Protein AF-A0A2W5K3K4-F1 (afdb_monomer_lite)

Structure (mmCIF, N/CA/C/O backbone):
data_AF-A0A2W5K3K4-F1
#
_entry.id   AF-A0A2W5K3K4-F1
#
loop_
_atom_site.group_PDB
_atom_site.id
_atom_site.type_symbol
_atom_site.label_atom_id
_atom_site.label_alt_id
_atom_site.label_comp_id
_atom_site.label_asym_id
_atom_site.label_entity_id
_atom_site.label_seq_id
_atom_site.pdbx_PDB_ins_code
_atom_site.Cartn_x
_atom_site.Cartn_y
_atom_site.Cartn_z
_atom_site.occupancy
_atom_site.B_iso_or_equiv
_atom_site.auth_seq_id
_atom_site.auth_comp_id
_atom_site.auth_asym_id
_atom_site.auth_atom_id
_atom_site.pdbx_PDB_model_num
ATOM 1 N N . MET A 1 1 ? -15.235 14.455 42.294 1.00 45.09 1 MET A N 1
ATOM 2 C CA . MET A 1 1 ? -15.839 13.112 42.393 1.00 45.09 1 MET A CA 1
ATOM 3 C C . MET A 1 1 ? -15.073 12.214 41.441 1.00 45.09 1 MET A C 1
ATOM 5 O O . MET A 1 1 ? -14.891 12.614 40.301 1.00 45.09 1 MET A O 1
ATOM 9 N N . SER A 1 2 ? -14.513 11.103 41.919 1.00 61.88 2 SER A N 1
ATOM 10 C CA . SER A 1 2 ? -13.836 10.125 41.059 1.00 61.88 2 SER A CA 1
ATOM 11 C C . SER A 1 2 ? -14.874 9.416 40.195 1.00 61.88 2 SER A C 1
ATOM 13 O O . SER A 1 2 ? -15.855 8.924 40.750 1.00 61.88 2 SER A O 1
ATOM 15 N N . ALA A 1 3 ? -14.654 9.372 38.881 1.00 71.94 3 ALA A N 1
ATOM 16 C CA . ALA A 1 3 ? -15.503 8.618 37.966 1.00 71.94 3 ALA A CA 1
ATOM 17 C C . ALA A 1 3 ? -15.597 7.151 38.410 1.00 71.94 3 ALA A C 1
ATOM 19 O O . ALA A 1 3 ? -14.599 6.560 38.850 1.00 71.94 3 ALA A O 1
ATOM 20 N N . SER A 1 4 ? -16.798 6.592 38.301 1.00 92.06 4 SER A N 1
ATOM 21 C CA . SER A 1 4 ? -17.069 5.178 38.546 1.00 92.06 4 SER A CA 1
ATOM 22 C C . SER A 1 4 ? -16.165 4.306 37.667 1.00 92.06 4 SER A C 1
ATOM 24 O O . SER A 1 4 ? -15.744 4.706 36.579 1.00 92.06 4 SER A O 1
ATOM 26 N N . ILE A 1 5 ? -15.868 3.086 38.119 1.00 94.75 5 ILE A N 1
ATOM 27 C CA . ILE A 1 5 ? -15.160 2.099 37.290 1.00 94.75 5 ILE A CA 1
ATOM 28 C C . ILE A 1 5 ? -15.924 1.854 35.977 1.00 94.75 5 ILE A C 1
ATOM 30 O O . ILE A 1 5 ? -15.293 1.760 34.929 1.00 94.75 5 ILE A O 1
ATOM 34 N N . GLU A 1 6 ? -17.258 1.829 36.016 1.00 95.00 6 GLU A N 1
ATOM 35 C CA . GLU A 1 6 ? -18.113 1.634 34.834 1.00 95.00 6 GLU A CA 1
ATOM 36 C C . GLU A 1 6 ? -18.013 2.798 33.838 1.00 95.00 6 GLU A C 1
ATOM 38 O O . GLU A 1 6 ? -17.940 2.576 32.630 1.00 95.00 6 GLU A O 1
ATOM 43 N N . GLU A 1 7 ? -17.931 4.039 34.325 1.00 95.62 7 GLU A N 1
ATOM 44 C CA . GLU A 1 7 ? -17.753 5.221 33.469 1.00 95.62 7 GLU A CA 1
ATOM 45 C C . GLU A 1 7 ? -16.395 5.184 32.763 1.00 95.62 7 GLU A C 1
ATOM 47 O O . GLU A 1 7 ? -16.306 5.423 31.560 1.00 95.62 7 GLU A O 1
ATOM 52 N N . ARG A 1 8 ? -15.335 4.816 33.493 1.00 96.25 8 ARG A N 1
ATOM 53 C CA . ARG A 1 8 ? -13.988 4.669 32.923 1.00 96.25 8 ARG A CA 1
ATOM 54 C C . ARG A 1 8 ? -13.914 3.524 31.915 1.00 96.25 8 ARG A C 1
ATOM 56 O O . ARG A 1 8 ? -13.198 3.649 30.927 1.00 96.25 8 ARG A O 1
ATOM 63 N N . LEU A 1 9 ? -14.623 2.421 32.161 1.00 97.12 9 LEU A N 1
ATOM 64 C CA . LEU A 1 9 ? -14.693 1.297 31.228 1.00 97.12 9 LEU A CA 1
ATOM 65 C C . LEU A 1 9 ? -15.404 1.709 29.936 1.00 97.12 9 LEU A C 1
ATOM 67 O O . LEU A 1 9 ? -14.852 1.512 28.860 1.00 97.12 9 LEU A O 1
ATOM 71 N N . THR A 1 10 ? -16.552 2.378 30.054 1.00 97.06 10 THR A N 1
ATOM 72 C CA . THR A 1 10 ? -17.309 2.899 28.905 1.00 97.06 10 THR A CA 1
ATOM 73 C C . THR A 1 10 ? -16.453 3.852 28.067 1.00 97.06 10 THR A C 1
ATOM 75 O O . THR A 1 10 ? -16.412 3.765 26.841 1.00 97.06 10 THR A O 1
ATOM 78 N N . GLU A 1 11 ? -15.715 4.755 28.717 1.00 97.12 11 GLU A N 1
ATOM 79 C CA . GLU A 1 11 ? -14.811 5.673 28.023 1.00 97.12 11 GLU A CA 1
ATOM 80 C C . GLU A 1 11 ? -13.696 4.928 27.269 1.00 97.12 11 GLU A C 1
ATOM 82 O O . GLU A 1 11 ? -13.358 5.292 26.140 1.00 97.12 11 GLU A O 1
ATOM 87 N N . LEU A 1 12 ? -13.126 3.882 27.873 1.00 97.94 12 LEU A N 1
ATOM 88 C CA . LEU A 1 12 ? -12.107 3.057 27.227 1.00 97.94 12 LEU A CA 1
ATOM 89 C C . LEU A 1 12 ? -12.665 2.275 26.036 1.00 97.94 12 LEU A C 1
ATOM 91 O O . LEU A 1 12 ? -11.986 2.205 25.017 1.00 97.94 12 LEU A O 1
ATOM 95 N N . GLU A 1 13 ? -13.880 1.739 26.129 1.00 98.00 13 GLU A N 1
ATOM 96 C CA . GLU A 1 13 ? -14.544 1.030 25.027 1.00 98.00 13 GLU A CA 1
ATOM 97 C C . GLU A 1 13 ? -14.787 1.952 23.830 1.00 98.00 13 GLU A C 1
ATOM 99 O O . GLU A 1 13 ? -14.474 1.595 22.695 1.00 98.00 13 GLU A O 1
ATOM 104 N N . VAL A 1 14 ? -15.255 3.178 24.082 1.00 98.00 14 VAL A N 1
ATOM 105 C CA . VAL A 1 14 ? -15.429 4.191 23.034 1.00 98.00 14 VAL A CA 1
ATOM 106 C C . VAL A 1 14 ? -14.088 4.523 22.380 1.00 98.00 14 VAL A C 1
ATOM 108 O O . VAL A 1 14 ? -13.973 4.517 21.155 1.00 98.00 14 VAL A O 1
ATOM 111 N N . ARG A 1 15 ? -13.048 4.783 23.182 1.00 98.12 15 ARG A N 1
ATOM 112 C CA . ARG A 1 15 ? -11.700 5.071 22.665 1.00 98.12 15 ARG A CA 1
ATOM 113 C C . ARG A 1 15 ? -11.140 3.902 21.857 1.00 98.12 15 ARG A C 1
ATOM 115 O O . ARG A 1 15 ? -10.505 4.143 20.835 1.00 98.12 15 ARG A O 1
ATOM 122 N N . LEU A 1 16 ? -11.371 2.667 22.299 1.00 98.38 16 LEU A N 1
ATOM 123 C CA . LEU A 1 16 ? -10.925 1.466 21.601 1.00 98.38 16 LEU A CA 1
ATOM 124 C C . LEU A 1 16 ? -11.599 1.343 20.233 1.00 98.38 16 LEU A C 1
ATOM 126 O O . LEU A 1 16 ? -10.894 1.173 19.246 1.00 98.38 16 LEU A O 1
ATOM 130 N N . ALA A 1 17 ? -12.918 1.540 20.153 1.00 98.25 17 ALA A N 1
ATOM 131 C CA . ALA A 1 17 ? -13.640 1.518 18.881 1.00 98.25 17 ALA A CA 1
ATOM 132 C C . ALA A 1 17 ? -13.084 2.551 17.879 1.00 98.25 17 ALA A C 1
ATOM 134 O O . ALA A 1 17 ? -12.833 2.225 16.722 1.00 98.25 17 ALA A O 1
ATOM 135 N N . PHE A 1 18 ? -12.788 3.775 18.336 1.00 98.25 18 PHE A N 1
ATOM 136 C CA . PHE A 1 18 ? -12.153 4.791 17.486 1.00 98.25 18 PHE A CA 1
ATOM 137 C C . PHE A 1 18 ? -10.752 4.390 17.008 1.00 98.25 18 PHE A C 1
ATOM 139 O O . PHE A 1 18 ? -10.369 4.695 15.874 1.00 98.25 18 PHE A O 1
ATOM 146 N N . ILE A 1 19 ? -9.963 3.745 17.870 1.00 98.44 19 ILE A N 1
ATOM 147 C CA . ILE A 1 19 ? -8.627 3.263 17.509 1.00 98.44 19 ILE A CA 1
ATOM 148 C C . ILE A 1 19 ? -8.737 2.142 16.477 1.00 98.44 19 ILE A C 1
ATOM 150 O O . ILE A 1 19 ? -8.015 2.188 15.484 1.00 98.44 19 ILE A O 1
ATOM 154 N N . ASP A 1 20 ? -9.655 1.195 16.659 1.00 98.56 20 ASP A N 1
ATOM 155 C CA . ASP A 1 20 ? -9.877 0.097 15.716 1.00 98.56 20 ASP A CA 1
ATOM 156 C C . ASP A 1 20 ? -10.288 0.620 14.333 1.00 98.56 20 ASP A C 1
ATOM 158 O O . ASP A 1 20 ? -9.705 0.226 13.318 1.00 98.56 20 ASP A O 1
ATOM 162 N N . ASP A 1 21 ? -11.209 1.585 14.275 1.00 98.25 21 ASP A N 1
ATOM 163 C CA . ASP A 1 21 ? -11.596 2.248 13.025 1.00 98.25 21 ASP A CA 1
ATOM 164 C C . ASP A 1 21 ? -10.408 2.964 12.366 1.00 98.25 21 ASP A C 1
ATOM 166 O O . ASP A 1 21 ? -10.196 2.866 11.153 1.00 98.25 21 ASP A O 1
ATOM 170 N N . THR A 1 22 ? -9.585 3.644 13.168 1.00 98.12 22 THR A N 1
ATOM 171 C CA . THR A 1 22 ? -8.384 4.339 12.684 1.00 98.12 22 THR A CA 1
ATOM 172 C C . THR A 1 22 ? -7.358 3.357 12.122 1.00 98.12 22 THR A C 1
ATOM 174 O O . THR A 1 22 ? -6.797 3.595 11.052 1.00 98.12 22 THR A O 1
ATOM 177 N N . VAL A 1 23 ? -7.121 2.236 12.807 1.00 98.50 23 VAL A N 1
ATOM 178 C CA . VAL A 1 23 ? -6.200 1.183 12.359 1.00 98.50 23 VAL A CA 1
ATOM 179 C C . VAL A 1 23 ? -6.687 0.576 11.046 1.00 98.50 23 VAL A C 1
ATOM 181 O O . VAL A 1 23 ? -5.899 0.424 10.112 1.00 98.50 23 VAL A O 1
ATOM 184 N N . ASN A 1 24 ? -7.986 0.300 10.928 1.00 97.88 24 ASN A N 1
ATOM 185 C CA . ASN A 1 24 ? -8.573 -0.219 9.695 1.00 97.88 24 ASN A CA 1
ATOM 186 C C . ASN A 1 24 ? -8.420 0.761 8.524 1.00 97.88 24 ASN A C 1
ATOM 188 O O . ASN A 1 24 ? -8.039 0.352 7.424 1.00 97.88 24 ASN A O 1
ATOM 192 N N . ALA A 1 25 ? -8.644 2.055 8.759 1.00 97.38 25 ALA A N 1
ATOM 193 C CA . ALA A 1 25 ? -8.430 3.084 7.746 1.00 97.38 25 ALA A CA 1
ATOM 194 C C . ALA A 1 25 ? -6.954 3.172 7.316 1.00 97.38 25 ALA A C 1
ATOM 196 O O . ALA A 1 25 ? -6.654 3.210 6.119 1.00 97.38 25 ALA A O 1
ATOM 197 N N . LEU A 1 26 ? -6.022 3.152 8.275 1.00 98.56 26 LEU A N 1
ATOM 198 C CA . LEU A 1 26 ? -4.585 3.199 7.995 1.00 98.56 26 LEU A CA 1
ATOM 199 C C . LEU A 1 26 ? -4.096 1.965 7.232 1.00 98.56 26 LEU A C 1
ATOM 201 O O . LEU A 1 26 ? -3.273 2.110 6.330 1.00 98.56 26 LEU A O 1
ATOM 205 N N . ASN A 1 27 ? -4.630 0.776 7.517 1.00 98.25 27 ASN A N 1
ATOM 206 C CA . ASN A 1 27 ? -4.295 -0.442 6.774 1.00 98.25 27 ASN A CA 1
ATOM 207 C C . ASN A 1 27 ? -4.605 -0.306 5.277 1.00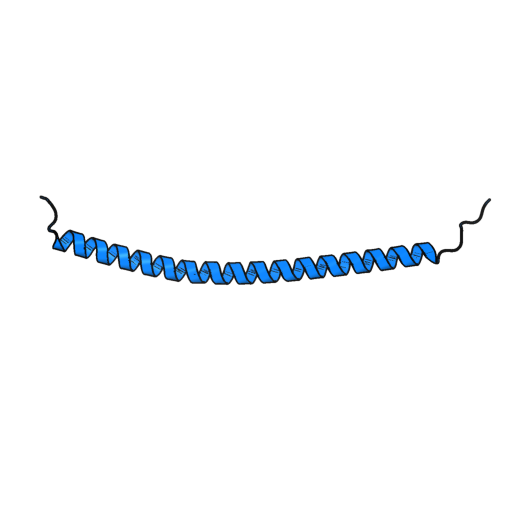 98.25 27 ASN A C 1
ATOM 209 O O . ASN A 1 27 ? -3.787 -0.692 4.441 1.00 98.25 27 ASN A O 1
ATOM 213 N N . GLY A 1 28 ? -5.752 0.288 4.929 1.00 96.88 28 GLY A N 1
ATOM 214 C CA . GLY A 1 28 ? -6.104 0.566 3.535 1.00 96.88 28 GLY A CA 1
ATOM 215 C C . GLY A 1 28 ? -5.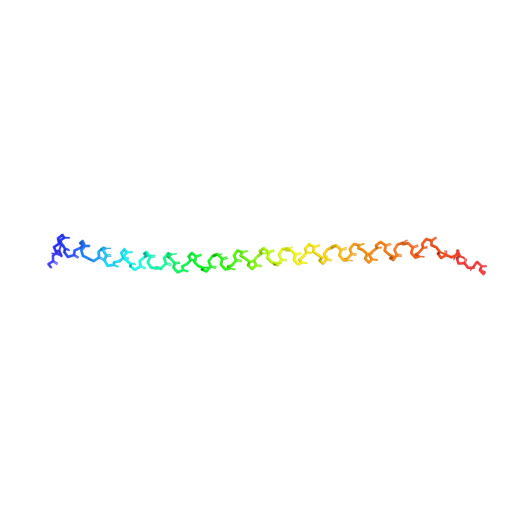094 1.497 2.859 1.00 96.88 28 GLY A C 1
ATOM 216 O O . GLY A 1 28 ? -4.597 1.196 1.773 1.00 96.88 28 GLY A O 1
ATOM 217 N N . VAL A 1 29 ? -4.720 2.581 3.544 1.00 98.38 29 VAL A N 1
ATOM 218 C CA . VAL A 1 29 ? -3.728 3.548 3.050 1.00 98.38 29 VAL A CA 1
ATOM 219 C C . VAL A 1 29 ? -2.362 2.895 2.841 1.00 98.38 29 VAL A C 1
ATOM 221 O O . VAL A 1 29 ? -1.746 3.100 1.796 1.00 98.38 29 VAL A O 1
ATOM 224 N N . VAL A 1 30 ? -1.893 2.085 3.793 1.00 98.69 30 VAL A N 1
ATOM 225 C CA . VAL A 1 30 ? -0.610 1.373 3.682 1.00 98.69 30 VAL A CA 1
ATOM 226 C C . VAL A 1 30 ? -0.633 0.397 2.505 1.00 98.69 30 VAL A C 1
ATOM 228 O O . VAL A 1 30 ? 0.318 0.361 1.727 1.00 98.69 30 VAL A O 1
ATOM 231 N N . ALA A 1 31 ? -1.729 -0.338 2.306 1.00 98.38 31 ALA A N 1
ATOM 232 C CA . ALA A 1 31 ? -1.868 -1.254 1.175 1.00 98.38 31 ALA A CA 1
ATOM 233 C C . ALA A 1 31 ? -1.882 -0.527 -0.185 1.00 98.38 31 ALA A C 1
ATOM 235 O O . ALA A 1 31 ? -1.327 -1.028 -1.166 1.00 98.38 31 ALA A O 1
ATOM 236 N N . ASP A 1 32 ? -2.509 0.650 -0.271 1.00 98.56 32 ASP A N 1
ATOM 237 C CA . ASP A 1 32 ? -2.457 1.502 -1.466 1.00 98.56 32 ASP A CA 1
ATOM 238 C C . ASP A 1 32 ? -1.044 2.044 -1.722 1.00 98.56 32 ASP A C 1
ATOM 240 O O . ASP A 1 32 ? -0.589 2.087 -2.869 1.00 98.56 32 ASP A O 1
ATOM 244 N N . GLN A 1 33 ? -0.341 2.457 -0.666 1.00 98.69 33 GLN A N 1
ATOM 245 C CA . GLN A 1 33 ? 1.033 2.947 -0.760 1.00 98.69 33 GLN A CA 1
ATOM 246 C C . GLN A 1 33 ? 1.996 1.851 -1.218 1.00 98.69 33 GLN A C 1
ATOM 248 O O . GLN A 1 33 ? 2.787 2.101 -2.125 1.00 98.69 33 GLN A O 1
ATOM 253 N N . ASP A 1 34 ? 1.893 0.641 -0.669 1.00 98.75 34 ASP A N 1
ATOM 254 C CA . ASP A 1 34 ? 2.736 -0.492 -1.064 1.00 98.75 34 ASP A CA 1
ATOM 255 C C . ASP A 1 34 ? 2.551 -0.836 -2.549 1.00 98.75 34 ASP A C 1
ATOM 257 O O . ASP A 1 34 ? 3.524 -0.942 -3.298 1.00 98.75 34 ASP A O 1
ATOM 261 N N . ARG A 1 35 ? 1.299 -0.862 -3.031 1.00 98.69 35 ARG A N 1
ATOM 262 C CA . ARG A 1 35 ? 1.003 -1.037 -4.463 1.00 98.69 35 ARG A CA 1
ATOM 263 C C . ARG A 1 35 ? 1.665 0.030 -5.334 1.00 98.69 35 ARG A C 1
ATOM 265 O O . ARG A 1 35 ? 2.226 -0.301 -6.377 1.00 98.69 35 ARG A O 1
ATOM 272 N N . ARG A 1 36 ? 1.629 1.299 -4.918 1.00 98.62 36 ARG A N 1
ATOM 273 C CA . ARG A 1 36 ? 2.286 2.397 -5.651 1.00 98.62 36 ARG A CA 1
ATOM 274 C C . ARG A 1 36 ? 3.805 2.254 -5.652 1.00 98.62 36 ARG A C 1
ATOM 276 O O . ARG A 1 36 ? 4.428 2.481 -6.684 1.00 98.62 36 ARG A O 1
ATOM 283 N N . VAL A 1 37 ? 4.402 1.860 -4.528 1.00 98.81 37 VAL A N 1
ATOM 284 C CA . VAL A 1 37 ? 5.849 1.620 -4.433 1.00 98.81 37 VAL A CA 1
ATOM 285 C C . VAL A 1 37 ? 6.266 0.499 -5.380 1.00 98.81 37 VAL A C 1
ATOM 287 O O . VAL A 1 37 ? 7.192 0.695 -6.161 1.00 98.81 37 VAL A O 1
ATOM 290 N N . GLN A 1 38 ? 5.549 -0.627 -5.388 1.00 98.81 38 GLN A N 1
ATOM 291 C CA . GLN A 1 38 ? 5.837 -1.740 -6.298 1.00 98.81 38 GLN A CA 1
ATOM 292 C C . GLN A 1 38 ? 5.759 -1.319 -7.774 1.00 98.81 38 GLN A C 1
ATOM 294 O O . GLN A 1 38 ? 6.636 -1.675 -8.562 1.00 98.81 38 GLN A O 1
ATOM 299 N N . GLN A 1 39 ? 4.748 -0.525 -8.146 1.00 98.69 39 GLN A N 1
ATOM 300 C CA . GLN A 1 39 ? 4.611 0.021 -9.502 1.00 98.69 39 GLN A CA 1
ATOM 301 C C . GLN A 1 39 ? 5.806 0.904 -9.880 1.00 98.69 39 GLN A C 1
ATOM 303 O O . GLN A 1 39 ? 6.436 0.673 -10.910 1.00 98.69 39 GLN A O 1
ATOM 308 N N . LEU A 1 40 ? 6.170 1.857 -9.019 1.00 98.75 40 LEU A N 1
ATOM 309 C CA . LEU A 1 40 ? 7.313 2.743 -9.251 1.00 98.75 40 LEU A CA 1
ATOM 310 C C . LEU A 1 40 ? 8.633 1.966 -9.334 1.00 98.75 40 LEU A C 1
ATOM 312 O O . LEU A 1 40 ? 9.471 2.259 -10.185 1.00 98.75 40 LEU A O 1
ATOM 316 N N . SER A 1 41 ? 8.827 0.951 -8.489 1.00 98.75 41 SER A N 1
ATOM 317 C CA . SER A 1 41 ? 10.006 0.083 -8.555 1.00 98.75 41 SER A CA 1
ATOM 318 C C . SER A 1 41 ? 10.088 -0.669 -9.885 1.00 98.75 41 SER A C 1
ATOM 320 O O . SER A 1 41 ? 11.162 -0.725 -10.484 1.00 98.75 41 SER A O 1
ATOM 322 N N . ALA A 1 42 ? 8.968 -1.199 -10.383 1.00 98.69 42 ALA A N 1
ATOM 323 C CA . ALA A 1 42 ? 8.925 -1.874 -11.678 1.00 98.69 42 ALA A CA 1
ATOM 324 C C . ALA A 1 42 ? 9.231 -0.914 -12.842 1.00 98.69 42 ALA A C 1
ATOM 326 O O . ALA A 1 42 ? 9.986 -1.263 -13.752 1.00 98.69 42 ALA A O 1
ATOM 327 N N . GLU A 1 43 ? 8.694 0.307 -12.803 1.00 98.62 43 GLU A N 1
ATOM 328 C CA . GLU A 1 43 ? 8.981 1.343 -13.801 1.00 98.62 43 GLU A CA 1
ATOM 329 C C . GLU A 1 43 ? 10.463 1.742 -13.808 1.00 98.62 43 GLU A C 1
ATOM 331 O O . GLU A 1 43 ? 11.063 1.855 -14.879 1.00 98.62 43 GLU A O 1
ATOM 336 N N . LEU A 1 44 ? 11.080 1.894 -12.633 1.00 98.69 44 LEU A N 1
ATOM 337 C CA . LEU A 1 44 ? 12.506 2.208 -12.513 1.00 98.69 44 LEU A CA 1
ATOM 338 C C . LEU A 1 44 ? 13.399 1.106 -13.089 1.00 98.69 44 LEU A C 1
ATOM 340 O O . LEU A 1 44 ? 14.363 1.414 -13.794 1.00 98.69 44 LEU A O 1
ATOM 344 N N . GLU A 1 45 ? 13.088 -0.166 -12.832 1.00 98.56 45 GLU A N 1
ATOM 345 C CA . GLU A 1 45 ? 13.844 -1.272 -13.429 1.00 98.56 45 GLU A CA 1
ATOM 346 C C . GLU A 1 45 ? 13.663 -1.326 -14.951 1.00 98.56 45 GLU A C 1
ATOM 348 O O . GLU A 1 45 ? 14.638 -1.544 -15.677 1.00 98.56 45 GLU A O 1
ATOM 353 N N . ARG A 1 46 ? 12.460 -1.033 -15.465 1.00 98.44 46 ARG A N 1
ATOM 354 C CA . ARG A 1 46 ? 12.236 -0.922 -16.915 1.00 98.44 46 ARG A CA 1
ATOM 355 C C . ARG A 1 46 ? 13.093 0.184 -17.531 1.00 98.44 46 ARG A C 1
ATOM 357 O O . ARG A 1 46 ? 13.800 -0.070 -18.504 1.00 98.44 46 ARG A O 1
ATOM 364 N N . LEU A 1 47 ? 13.084 1.380 -16.941 1.00 98.38 47 LEU A N 1
ATOM 365 C CA . LEU A 1 47 ? 13.891 2.515 -17.404 1.00 98.38 47 LEU A CA 1
ATOM 366 C C . LEU A 1 47 ? 15.392 2.210 -17.356 1.00 98.38 47 LEU A C 1
ATOM 368 O O . LEU A 1 47 ? 16.131 2.569 -18.273 1.00 98.38 47 LEU A O 1
ATOM 372 N N . ARG A 1 48 ? 15.858 1.506 -16.316 1.00 97.94 48 ARG A N 1
ATOM 373 C CA . ARG A 1 48 ? 17.249 1.042 -16.242 1.00 97.94 48 ARG A CA 1
ATOM 374 C C . ARG A 1 48 ? 17.575 0.098 -17.401 1.00 97.94 48 ARG A C 1
ATOM 376 O O . ARG A 1 48 ? 18.642 0.232 -18.000 1.00 97.94 48 ARG A O 1
ATOM 383 N N . GLY A 1 49 ? 16.673 -0.827 -17.726 1.00 97.44 49 GLY A N 1
ATOM 384 C CA . GLY A 1 49 ? 16.811 -1.725 -18.873 1.00 97.44 49 GLY A CA 1
ATOM 385 C C . GLY A 1 49 ? 16.900 -0.973 -20.204 1.00 97.44 49 GLY A C 1
ATOM 386 O O . GLY A 1 49 ? 17.813 -1.223 -20.991 1.00 97.44 49 GLY A O 1
ATOM 387 N N . GLU A 1 50 ? 16.012 -0.003 -20.426 1.00 96.75 50 GLU A N 1
ATOM 388 C CA . GLU A 1 50 ? 16.020 0.850 -21.622 1.00 96.75 50 GLU A CA 1
ATOM 389 C C . GLU A 1 50 ? 17.339 1.633 -21.754 1.00 96.75 50 GLU A C 1
ATOM 391 O O . GLU A 1 50 ? 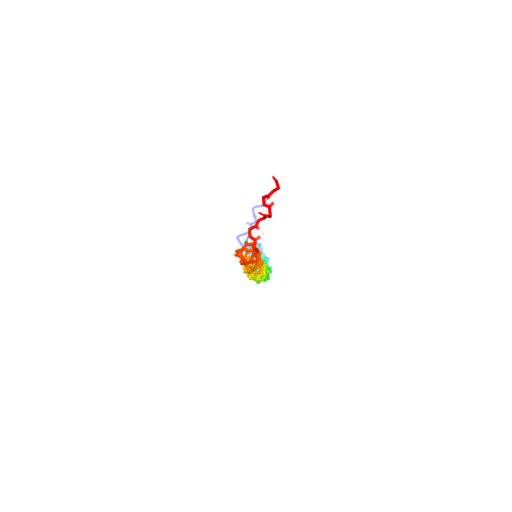17.964 1.620 -22.816 1.00 96.75 50 GLU A O 1
ATOM 396 N N . LEU A 1 51 ? 17.829 2.233 -20.662 1.00 97.12 51 LEU A N 1
ATOM 397 C CA . LEU A 1 51 ? 19.103 2.961 -20.640 1.00 97.12 51 LEU A CA 1
ATOM 398 C C . LEU A 1 51 ? 20.296 2.055 -20.988 1.00 97.12 51 LEU A C 1
ATOM 400 O O . LEU A 1 51 ? 21.196 2.454 -21.731 1.00 97.12 51 LEU A O 1
ATOM 404 N N . LEU A 1 52 ? 20.313 0.827 -20.458 1.00 95.88 52 LEU A N 1
ATOM 405 C CA . LEU A 1 52 ? 21.340 -0.162 -20.790 1.00 95.88 52 LEU A CA 1
ATOM 406 C C . LEU A 1 52 ? 21.295 -0.538 -22.274 1.00 95.88 52 LEU A C 1
ATOM 408 O O . LEU A 1 52 ? 22.353 -0.620 -22.900 1.00 95.88 52 LEU A O 1
ATOM 412 N N . GLY A 1 53 ? 20.096 -0.713 -22.835 1.00 94.44 53 GLY A N 1
ATOM 413 C CA . GLY A 1 53 ? 19.895 -0.980 -24.259 1.00 94.44 53 GLY A CA 1
ATOM 414 C C . GLY A 1 53 ? 20.452 0.136 -25.144 1.00 94.44 53 GLY A C 1
ATOM 415 O O . GLY A 1 53 ? 21.236 -0.138 -26.052 1.00 94.44 53 GLY A O 1
ATOM 416 N N . VAL A 1 54 ? 20.136 1.396 -24.827 1.00 94.19 54 VAL A N 1
ATOM 417 C CA . VAL A 1 54 ? 20.670 2.569 -25.546 1.00 94.19 54 VAL A CA 1
ATOM 418 C C . VAL A 1 54 ? 22.197 2.615 -25.472 1.00 94.19 54 VAL A C 1
ATOM 420 O O . VAL A 1 54 ? 22.863 2.806 -26.488 1.00 94.19 54 VAL A O 1
ATOM 423 N N . ARG A 1 55 ? 22.777 2.387 -24.287 1.00 91.75 55 ARG A N 1
ATOM 424 C CA . ARG A 1 55 ? 24.237 2.387 -24.111 1.00 91.75 55 ARG A CA 1
ATOM 425 C C . ARG A 1 55 ? 24.922 1.305 -24.947 1.00 91.75 55 ARG A C 1
ATOM 427 O O . ARG A 1 55 ? 25.981 1.561 -25.514 1.00 91.75 55 ARG A O 1
ATOM 434 N N . LEU A 1 56 ? 24.341 0.106 -25.012 1.00 90.69 56 LEU A N 1
ATOM 435 C CA . LEU A 1 56 ? 24.881 -0.983 -25.825 1.00 90.69 56 LEU A CA 1
ATOM 436 C C . LEU A 1 56 ? 24.811 -0.652 -27.319 1.00 90.69 56 LEU A C 1
ATOM 438 O O . LEU A 1 56 ? 25.816 -0.827 -28.007 1.00 90.69 56 LEU A O 1
ATOM 442 N N . ALA A 1 57 ? 23.686 -0.114 -27.794 1.00 88.31 57 ALA A N 1
ATOM 443 C CA . ALA A 1 57 ? 23.525 0.293 -29.190 1.00 88.31 57 ALA A CA 1
ATOM 444 C C . ALA A 1 57 ? 24.579 1.333 -29.611 1.00 88.31 57 ALA A C 1
ATOM 446 O O . ALA A 1 57 ? 25.285 1.122 -30.592 1.00 88.31 57 ALA A O 1
ATOM 447 N N . LEU A 1 58 ? 24.777 2.385 -28.807 1.00 85.81 58 LEU A N 1
ATOM 448 C CA . LEU A 1 58 ? 25.805 3.404 -29.062 1.00 85.81 58 LEU A CA 1
ATOM 449 C C . LEU A 1 58 ? 27.231 2.825 -29.055 1.00 85.81 58 LEU A C 1
ATOM 451 O O . LEU A 1 58 ? 28.078 3.238 -29.839 1.00 85.81 58 LEU A O 1
ATOM 455 N N . SER A 1 59 ? 27.517 1.856 -28.178 1.00 81.00 59 SER A N 1
ATOM 456 C CA . SER A 1 59 ? 28.841 1.219 -28.125 1.00 81.00 59 SER A CA 1
ATOM 457 C C . SER A 1 59 ? 29.141 0.314 -29.324 1.00 81.00 59 SER A C 1
ATOM 459 O O . SER A 1 59 ? 30.310 0.107 -29.645 1.00 81.00 59 SER A O 1
ATOM 461 N N . HIS A 1 60 ? 28.106 -0.248 -29.955 1.00 73.69 60 HIS A N 1
ATOM 462 C CA . HIS A 1 60 ? 28.248 -1.056 -31.163 1.00 73.69 60 HIS A CA 1
ATOM 463 C C . HIS A 1 60 ? 28.551 -0.174 -32.376 1.00 73.69 60 HIS A C 1
ATOM 465 O O . HIS A 1 60 ? 29.462 -0.503 -33.129 1.00 73.69 60 HIS A O 1
ATOM 471 N N . ASP A 1 61 ? 27.874 0.972 -32.482 1.00 72.94 61 ASP A N 1
ATOM 472 C CA . ASP A 1 61 ? 28.033 1.944 -33.571 1.00 72.94 61 ASP A CA 1
ATOM 473 C C . ASP A 1 61 ? 29.480 2.475 -33.659 1.00 72.94 61 ASP A C 1
ATOM 475 O O . ASP A 1 61 ? 30.097 2.460 -34.718 1.00 72.94 61 ASP A O 1
ATOM 479 N N . ILE A 1 62 ? 30.100 2.802 -32.514 1.00 65.44 62 ILE A N 1
ATOM 480 C CA . ILE A 1 62 ? 31.501 3.280 -32.446 1.00 65.44 62 ILE A CA 1
ATOM 481 C C . ILE A 1 62 ? 32.513 2.216 -32.921 1.00 65.44 62 ILE A C 1
ATOM 483 O O . ILE A 1 62 ? 33.605 2.553 -33.374 1.00 65.44 62 ILE A O 1
ATOM 487 N N . ARG A 1 63 ? 32.200 0.920 -32.785 1.00 67.38 63 ARG A N 1
ATOM 488 C CA . ARG A 1 63 ? 33.107 -0.171 -33.195 1.00 67.38 63 ARG A CA 1
ATOM 489 C C . ARG A 1 63 ? 33.050 -0.464 -34.691 1.00 67.38 63 ARG A C 1
ATOM 491 O O . ARG A 1 63 ? 34.023 -1.001 -35.213 1.00 67.38 63 ARG A O 1
ATOM 498 N N . ASP A 1 64 ? 31.936 -0.134 -35.335 1.00 69.75 64 ASP A N 1
ATOM 499 C CA . ASP A 1 64 ? 31.721 -0.344 -36.768 1.00 69.75 64 ASP A CA 1
ATOM 500 C C . ASP A 1 64 ? 32.101 0.889 -37.607 1.00 69.75 64 ASP A C 1
ATOM 502 O O . ASP A 1 64 ? 32.067 0.838 -38.839 1.00 69.75 64 ASP A O 1
ATOM 506 N N . GLU A 1 65 ? 32.519 1.986 -36.967 1.00 64.56 65 GLU A N 1
ATOM 507 C CA . GLU A 1 65 ? 32.962 3.190 -37.661 1.00 64.56 65 GLU A CA 1
ATOM 508 C C . GLU A 1 65 ? 34.409 3.022 -38.181 1.00 64.56 65 GLU A C 1
ATOM 510 O O . GLU A 1 65 ? 35.320 2.686 -37.413 1.00 64.56 65 GLU A O 1
ATOM 515 N N . PRO A 1 66 ? 34.662 3.212 -39.493 1.00 75.12 66 PRO A N 1
ATOM 516 C CA . PRO A 1 66 ? 35.998 3.068 -40.058 1.00 75.12 66 PRO A CA 1
ATOM 517 C C . PRO A 1 66 ? 36.960 4.093 -39.433 1.00 75.12 66 PRO A C 1
ATOM 519 O O . PRO 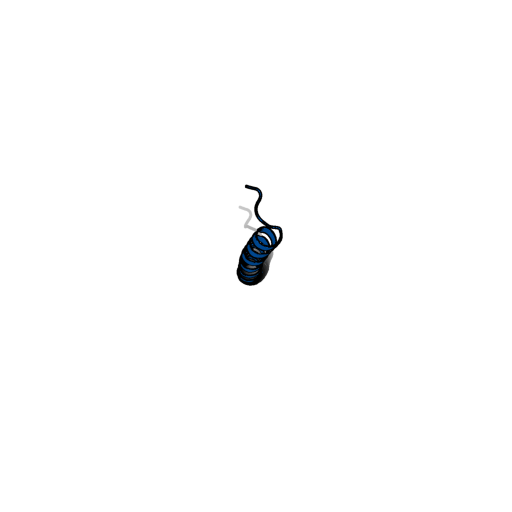A 1 66 ? 36.558 5.228 -39.166 1.00 75.12 66 PRO A O 1
ATOM 522 N N . PRO A 1 67 ? 38.237 3.724 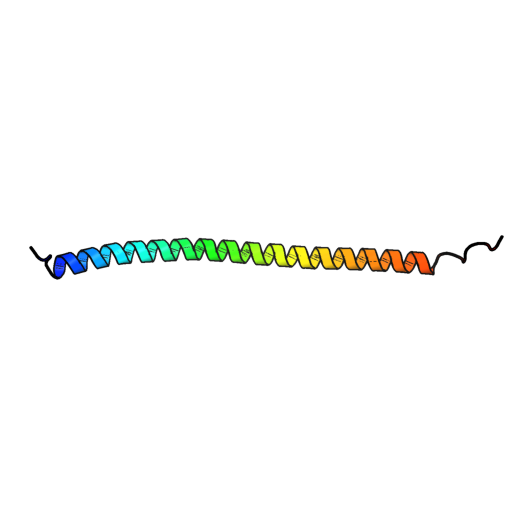-39.203 1.00 78.56 67 PRO A N 1
ATOM 523 C CA . PRO A 1 67 ? 39.187 4.596 -38.522 1.00 78.56 67 PRO A CA 1
ATOM 524 C C . PRO A 1 67 ? 39.318 5.945 -39.248 1.00 78.56 67 PRO A C 1
ATOM 526 O O . PRO A 1 67 ? 39.312 5.973 -40.485 1.00 78.56 67 PRO A O 1
ATOM 529 N N . PRO A 1 68 ? 39.435 7.063 -38.502 1.00 79.38 68 PRO A N 1
ATOM 530 C CA . PRO A 1 68 ? 39.432 8.391 -39.094 1.00 79.38 68 PRO A CA 1
ATOM 531 C C . PRO A 1 68 ? 40.604 8.561 -40.071 1.00 79.38 68 PRO A C 1
ATOM 533 O O . PRO A 1 68 ? 41.708 8.080 -39.798 1.00 79.38 68 PRO A O 1
ATOM 536 N N . PRO A 1 69 ? 40.390 9.250 -41.207 1.00 83.69 69 PRO A N 1
ATOM 537 C CA . PRO A 1 69 ? 41.446 9.486 -42.181 1.00 83.69 69 PRO A CA 1
ATOM 538 C C . PRO A 1 69 ? 42.575 10.304 -41.544 1.00 83.69 69 PRO A C 1
ATOM 540 O O . PRO A 1 69 ? 42.351 11.396 -41.021 1.00 83.69 69 PRO A O 1
ATOM 543 N N . HIS A 1 70 ? 43.794 9.765 -41.589 1.00 76.06 70 HIS A N 1
ATOM 544 C CA . HIS A 1 70 ? 44.998 10.507 -41.227 1.00 76.06 70 HIS A CA 1
ATOM 545 C C . HIS A 1 70 ? 45.330 11.494 -42.360 1.00 76.06 70 HIS A C 1
ATOM 547 O O . HIS A 1 70 ? 45.612 11.056 -43.477 1.00 76.06 70 HIS A O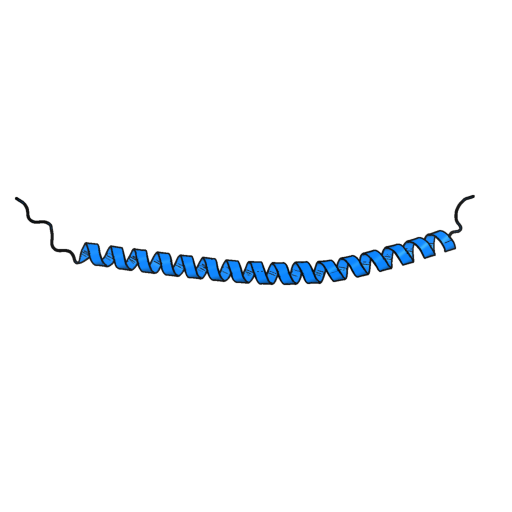 1
ATOM 553 N N . TYR A 1 71 ? 45.270 12.798 -42.068 1.00 82.44 71 TYR A N 1
ATOM 554 C CA . TYR A 1 71 ? 45.694 13.895 -42.950 1.00 82.44 71 TYR A CA 1
ATOM 555 C C . TYR A 1 71 ? 47.086 14.406 -42.577 1.00 82.44 71 TYR A C 1
ATOM 557 O O . TYR A 1 71 ? 47.404 14.399 -41.364 1.00 82.44 71 TYR A O 1
#

Organism: NCBI:txid666685

Foldseek 3Di:
DDDDPVRVVVVVVVVVVVVVVVVVVVVVVVVVVVVVVVVVVVVVVVVVVVVVVVVVVVVVVVVPDDDDDDD

pLDDT: mean 91.35, std 11.68, range [45.09, 98.81]

Radius of gyration: 31.16 Å; chains: 1; bounding box: 64×16×85 Å

Secondary structure (DSSP, 8-state):
-PPPHHHHHHHHHHHHHHHHHHHHHHHHHHHHHHHHHHHHHHHHHHHHHHHHHHHHHHHHHHHHSPPPP--

InterPro domains:
  IPR007236 SlyX [MF_00715] (4-71)
  IPR007236 SlyX [PF04102] (6-71)
  IPR007236 SlyX [PTHR36508] (3-71)

Sequence (71 aa):
MSASIEERLTELEVRLAFIDDTVNALNGVVADQDRRVQQLSAELERLRGELLGVRLALSHDIRDEPPPPHY